Protein AF-A0A0G1TVY6-F1 (afdb_monomer_lite)

InterPro domains:
  IPR001901 Protein translocase complex, SecE/Sec61-gamma subunit [MF_00422] (23-78)
  IPR001901 Protein translocase complex, SecE/Sec61-gamma subunit [PF00584] (27-80)
  IPR001901 Protein translocase complex, SecE/Sec61-gamma subunit [PS01067] (28-56)
  IPR005807 SecE subunit of protein translocation complex, bacterial-like [PR01650] (22-42)
  IPR005807 SecE subunit of protein translocation complex, bacterial-like [PR01650] (46-66)
  IPR005807 SecE subunit of protein translocation complex, bacterial-like [PR01650] (66-82)
  IPR005807 SecE subunit of protein translocation complex, bacterial-like [PTHR33910] (16-81)
  IPR005807 SecE subunit of protein translocation complex, bacterial-like [TIGR00964] (26-80)
  IPR038379 SecE superfamily [G3DSA:1.20.5.1030] (25-79)

Secondary structure (DSSP, 8-state):
-----GGGG--------TT-----HHHHHHHHHHHHTTS-PPPHHHHHHHHHHHHHHHHHHHHHHHHHHHHHHHHHHHHH--

Foldseek 3Di:
DDDDDPPPPCPPPPPPVPVPDPCPVVNVVVVVVVVVVVPPDDDPVVVCVVVVVVVVVCVVVCCVVVVVVVVVVVVVCVVVVD

pLDDT: mean 82.55, std 13.98, range [46.31, 98.12]

Radius of gyration: 35.15 Å; chains: 1; bounding box: 37×24×118 Å

Sequence (82 aa):
MTTVNPREGAYSRTMNTSGIQNVAPAKFLKEVVAELKKVTWPTREETIKLTAVVIAISVIVGAFIGSLDAALVKLTSLVFNK

Structure (mmCIF, N/CA/C/O backbone):
data_AF-A0A0G1TVY6-F1
#
_entry.id   AF-A0A0G1TVY6-F1
#
loop_
_atom_site.group_PDB
_atom_site.id
_atom_site.type_symbol
_atom_site.label_atom_id
_atom_site.label_alt_id
_atom_site.label_comp_id
_atom_site.label_asym_id
_atom_site.label_entity_id
_atom_site.label_seq_id
_atom_site.pdbx_PDB_ins_code
_atom_site.Cartn_x
_atom_site.Cartn_y
_atom_site.Cartn_z
_atom_site.occupancy
_atom_site.B_iso_or_equiv
_atom_site.auth_seq_id
_atom_site.auth_comp_id
_atom_site.auth_asym_id
_atom_site.auth_atom_id
_atom_site.pdbx_PDB_model_num
ATOM 1 N N . MET A 1 1 ? 13.036 7.665 82.276 1.00 46.31 1 MET A N 1
ATOM 2 C CA . MET A 1 1 ? 12.822 6.235 81.971 1.00 46.31 1 MET A CA 1
ATOM 3 C C . MET A 1 1 ? 11.580 6.120 81.086 1.00 46.31 1 MET A C 1
ATOM 5 O O . MET A 1 1 ? 10.501 5.815 81.571 1.00 46.31 1 MET A O 1
ATOM 9 N N . THR A 1 2 ? 11.687 6.484 79.809 1.00 61.41 2 THR A N 1
ATOM 10 C CA . THR A 1 2 ? 10.613 6.288 78.823 1.00 61.41 2 THR A CA 1
ATOM 11 C C . THR A 1 2 ? 10.823 4.913 78.201 1.00 61.41 2 THR A C 1
ATOM 13 O O . THR A 1 2 ? 11.879 4.624 77.647 1.00 61.41 2 THR A O 1
ATOM 16 N N . THR A 1 3 ? 9.861 4.016 78.386 1.00 63.44 3 THR A N 1
ATOM 17 C CA . THR A 1 3 ? 9.947 2.635 77.908 1.00 63.44 3 THR A CA 1
ATOM 18 C C . THR A 1 3 ? 9.821 2.625 76.384 1.00 63.44 3 THR A C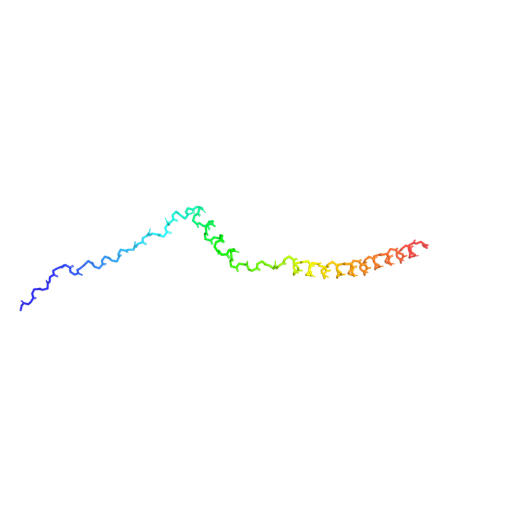 1
ATOM 20 O O . THR A 1 3 ? 8.724 2.811 75.858 1.00 63.44 3 THR A O 1
ATOM 23 N N . VAL A 1 4 ? 10.931 2.435 75.666 1.00 66.38 4 VAL A N 1
ATOM 24 C CA . VAL A 1 4 ? 10.890 2.137 74.228 1.00 66.38 4 VAL A CA 1
ATOM 25 C C . VAL A 1 4 ? 10.174 0.800 74.057 1.00 66.38 4 VAL A C 1
ATOM 27 O O . VAL A 1 4 ? 10.551 -0.212 74.648 1.00 66.38 4 VAL A O 1
ATOM 30 N N . ASN A 1 5 ? 9.081 0.830 73.303 1.00 69.19 5 ASN A N 1
ATOM 31 C CA . ASN A 1 5 ? 8.219 -0.315 73.060 1.00 69.19 5 ASN A CA 1
ATOM 32 C C . ASN A 1 5 ? 8.956 -1.309 72.129 1.00 69.19 5 ASN A C 1
ATOM 34 O O . ASN A 1 5 ? 9.411 -0.891 71.067 1.00 69.19 5 ASN A O 1
ATOM 38 N N . PRO A 1 6 ? 9.064 -2.615 72.443 1.00 66.62 6 PRO A N 1
ATOM 39 C CA . PRO A 1 6 ? 9.854 -3.582 71.657 1.00 66.62 6 PRO A CA 1
ATOM 40 C C . PRO A 1 6 ? 9.347 -3.883 70.232 1.00 66.62 6 PRO A C 1
ATOM 42 O O . PRO A 1 6 ? 9.867 -4.776 69.566 1.00 66.62 6 PRO A O 1
ATOM 45 N N . ARG A 1 7 ? 8.287 -3.213 69.768 1.00 66.38 7 ARG A N 1
ATOM 46 C CA . ARG A 1 7 ? 7.527 -3.596 68.567 1.00 66.38 7 ARG A CA 1
ATOM 47 C C . ARG A 1 7 ? 7.945 -2.885 67.281 1.00 66.38 7 ARG A C 1
ATOM 49 O O . ARG A 1 7 ? 7.389 -3.178 66.230 1.00 66.38 7 ARG A O 1
ATOM 56 N N . GLU A 1 8 ? 8.946 -2.015 67.332 1.00 65.75 8 GLU A N 1
ATOM 57 C CA . GLU A 1 8 ? 9.432 -1.295 66.144 1.00 65.75 8 GLU A CA 1
ATOM 58 C C . GLU A 1 8 ? 10.426 -2.112 65.291 1.00 65.75 8 GLU A C 1
ATOM 60 O O . GLU A 1 8 ? 10.841 -1.682 64.219 1.00 65.75 8 GLU A O 1
ATOM 65 N N . GLY A 1 9 ? 10.762 -3.338 65.717 1.00 62.91 9 GLY A N 1
ATOM 66 C CA . GLY A 1 9 ? 11.667 -4.256 65.010 1.00 62.91 9 GLY A CA 1
ATOM 67 C C . GLY A 1 9 ? 11.078 -4.974 63.788 1.00 62.91 9 GLY A C 1
ATOM 68 O O . GLY A 1 9 ? 11.739 -5.833 63.214 1.00 62.91 9 GLY A O 1
ATOM 69 N N . ALA A 1 10 ? 9.855 -4.654 63.369 1.00 63.19 10 ALA A N 1
ATOM 70 C CA . ALA A 1 10 ? 9.192 -5.325 62.255 1.00 63.19 10 ALA A CA 1
ATOM 71 C C . ALA A 1 10 ? 8.989 -4.374 61.069 1.00 63.19 10 ALA A C 1
ATOM 73 O O . ALA A 1 10 ? 7.869 -4.189 60.597 1.00 63.19 10 ALA A O 1
ATOM 74 N N . TYR A 1 11 ? 10.084 -3.823 60.537 1.00 60.78 11 TYR A N 1
ATOM 75 C CA . TYR A 1 11 ? 10.157 -3.316 59.158 1.00 60.78 11 TYR A CA 1
ATOM 76 C C . TYR A 1 11 ? 9.955 -4.480 58.167 1.00 60.78 11 TYR A C 1
ATOM 78 O O . TYR A 1 11 ? 10.831 -4.845 57.385 1.00 60.78 11 TYR A O 1
ATOM 86 N N . SER A 1 12 ? 8.783 -5.107 58.208 1.00 60.38 12 SER A N 1
ATOM 87 C CA . SER A 1 12 ? 8.356 -6.121 57.257 1.00 60.38 12 SER A CA 1
ATOM 88 C C . SER A 1 12 ? 7.904 -5.387 56.003 1.00 60.38 12 SER A C 1
ATOM 90 O O . SER A 1 12 ? 6.724 -5.153 55.757 1.00 60.38 12 SER A O 1
ATOM 92 N N . ARG A 1 13 ? 8.895 -4.981 55.204 1.00 66.88 13 ARG A N 1
ATOM 93 C CA . ARG A 1 13 ? 8.712 -4.625 53.800 1.00 66.88 13 ARG A CA 1
ATOM 94 C C . ARG A 1 13 ? 8.205 -5.882 53.099 1.00 66.88 13 ARG A C 1
ATOM 96 O O . ARG A 1 13 ? 8.987 -6.702 52.624 1.00 66.88 13 ARG A O 1
ATOM 103 N N . THR A 1 14 ? 6.891 -6.065 53.105 1.00 63.50 14 THR A N 1
ATOM 104 C CA . THR A 1 14 ? 6.216 -7.121 52.366 1.00 63.50 14 THR A CA 1
ATOM 105 C C . THR A 1 14 ? 6.460 -6.853 50.886 1.00 63.50 14 THR A C 1
ATOM 107 O O . THR A 1 14 ? 5.867 -5.967 50.273 1.00 63.50 14 THR A O 1
ATOM 110 N N . MET A 1 15 ? 7.416 -7.579 50.305 1.00 61.62 15 MET A N 1
ATOM 111 C CA . MET A 1 15 ? 7.597 -7.603 48.861 1.00 61.62 15 MET A CA 1
ATOM 112 C C . MET A 1 15 ? 6.365 -8.272 48.266 1.00 61.62 15 MET A C 1
ATOM 114 O O . MET A 1 15 ? 6.217 -9.494 48.266 1.00 61.62 15 MET A O 1
ATOM 118 N N . ASN A 1 16 ? 5.443 -7.433 47.813 1.00 62.38 16 ASN A N 1
ATOM 119 C CA . ASN A 1 16 ? 4.257 -7.834 47.093 1.00 62.38 16 ASN A CA 1
ATOM 120 C C . ASN A 1 16 ? 4.682 -8.502 45.772 1.00 62.38 16 ASN A C 1
ATOM 122 O O . ASN A 1 16 ? 4.894 -7.835 44.763 1.00 62.38 16 ASN A O 1
ATOM 126 N N . THR A 1 17 ? 4.802 -9.831 45.781 1.00 65.19 17 THR A N 1
ATOM 127 C CA . THR A 1 17 ? 5.015 -10.665 44.585 1.00 65.19 17 THR A CA 1
ATOM 128 C C . THR A 1 17 ? 3.686 -10.858 43.838 1.00 65.19 17 THR A C 1
ATOM 130 O O . THR A 1 17 ? 3.296 -11.959 43.474 1.00 65.19 17 THR A O 1
ATOM 133 N N . SER A 1 18 ? 2.973 -9.764 43.562 1.00 62.25 18 SER A N 1
ATOM 134 C CA . SER A 1 18 ? 1.860 -9.723 42.593 1.00 62.25 18 SER A CA 1
ATOM 135 C C . SER A 1 18 ? 2.364 -9.639 41.143 1.00 62.25 18 SER A C 1
ATOM 137 O O . SER A 1 18 ? 1.610 -9.333 40.221 1.00 62.25 18 SER A O 1
ATOM 139 N N . GLY A 1 19 ? 3.656 -9.916 40.933 1.00 61.97 19 GLY A N 1
ATOM 140 C CA . GLY A 1 19 ? 4.346 -9.865 39.645 1.00 61.97 19 GLY A CA 1
ATOM 141 C C . GLY A 1 19 ? 4.085 -11.049 38.713 1.00 61.97 19 GLY A C 1
ATOM 142 O O . GLY A 1 19 ? 4.430 -10.958 37.544 1.00 61.97 19 GLY A O 1
ATOM 143 N N . ILE A 1 20 ? 3.430 -12.121 39.169 1.00 59.81 20 ILE A N 1
ATOM 144 C CA . ILE A 1 20 ? 2.860 -13.136 38.270 1.00 59.81 20 ILE A CA 1
ATOM 145 C C . ILE A 1 20 ? 1.339 -12.965 38.286 1.00 59.81 20 ILE A C 1
ATOM 147 O O . ILE A 1 20 ? 0.583 -13.809 38.763 1.00 59.81 20 ILE A O 1
ATOM 151 N N . GLN A 1 21 ? 0.870 -11.811 37.804 1.00 63.09 21 GLN A N 1
ATOM 152 C CA . GLN A 1 21 ? -0.516 -11.710 37.366 1.00 63.09 21 GLN A CA 1
ATOM 153 C C . GLN A 1 21 ? -0.665 -12.691 36.203 1.00 63.09 21 GLN A C 1
ATOM 155 O O . GLN A 1 21 ? -0.041 -12.504 35.161 1.00 63.09 21 GLN A O 1
ATOM 160 N N . ASN A 1 22 ? -1.487 -13.730 36.378 1.00 62.38 22 ASN A N 1
ATOM 161 C CA . ASN A 1 22 ? -2.100 -14.431 35.255 1.00 62.38 22 ASN A CA 1
ATOM 162 C C . ASN A 1 22 ? -2.887 -13.378 34.479 1.00 62.38 22 ASN A C 1
ATOM 164 O O . ASN A 1 22 ? -4.035 -13.053 34.783 1.00 62.38 22 ASN A O 1
ATOM 168 N N . VAL A 1 23 ? -2.201 -12.759 33.536 1.00 66.56 23 VAL A N 1
ATOM 169 C CA . VAL A 1 23 ? -2.723 -11.795 32.595 1.00 66.56 23 VAL A CA 1
ATOM 170 C C . VAL A 1 23 ? -3.651 -12.574 31.683 1.00 66.56 23 VAL A C 1
ATOM 172 O O . VAL A 1 23 ? -3.256 -13.127 30.660 1.00 66.56 23 VAL A O 1
ATOM 175 N N . ALA A 1 24 ? -4.891 -12.719 32.151 1.00 79.50 24 ALA A N 1
ATOM 176 C CA . ALA A 1 24 ? -5.929 -13.426 31.432 1.00 79.50 24 ALA A CA 1
ATOM 177 C C . ALA A 1 24 ? -5.916 -12.908 29.984 1.00 79.50 24 ALA A C 1
ATOM 179 O O . ALA A 1 24 ? -5.988 -11.689 29.799 1.00 79.50 24 ALA A O 1
ATOM 180 N N . PRO A 1 25 ? -5.829 -13.777 28.962 1.00 80.38 25 PRO A N 1
ATOM 181 C CA . PRO A 1 25 ? -5.787 -13.351 27.562 1.00 80.38 25 PRO A CA 1
ATOM 182 C C . PRO A 1 25 ? -6.920 -12.375 27.211 1.00 80.38 25 PRO A C 1
ATOM 184 O O . PRO A 1 25 ? -6.735 -11.441 26.440 1.00 80.38 25 PRO A O 1
ATOM 187 N N . ALA A 1 26 ? -8.071 -12.514 27.875 1.00 83.25 26 ALA A N 1
ATOM 188 C CA . ALA A 1 26 ? -9.197 -11.589 27.784 1.00 83.25 26 ALA A CA 1
ATOM 189 C C . ALA A 1 26 ? -8.873 -10.142 28.226 1.00 83.25 26 ALA A C 1
ATOM 191 O O . ALA A 1 26 ? -9.359 -9.194 27.610 1.00 83.25 26 ALA A O 1
ATOM 192 N N . LYS A 1 27 ? -8.053 -9.950 29.270 1.00 83.56 27 LYS A N 1
ATOM 193 C CA . LYS A 1 27 ? -7.613 -8.628 29.749 1.00 83.56 27 LYS A CA 1
ATOM 194 C C . LYS A 1 27 ? -6.659 -7.977 28.744 1.00 83.56 27 LYS A C 1
ATOM 196 O O . LYS A 1 27 ? -6.878 -6.828 28.377 1.00 83.56 27 LYS A O 1
ATOM 201 N N . PHE A 1 28 ? -5.691 -8.732 28.223 1.00 86.12 28 PHE A N 1
ATOM 202 C CA . PHE A 1 28 ? -4.786 -8.244 27.179 1.00 86.12 28 PHE A CA 1
ATOM 203 C C . PHE A 1 28 ? -5.509 -7.863 25.887 1.00 86.12 28 PHE A C 1
ATOM 205 O O . PHE A 1 28 ? -5.250 -6.799 25.337 1.00 86.12 28 PHE A O 1
ATOM 212 N N . LEU A 1 29 ? -6.449 -8.684 25.408 1.00 89.06 29 LEU A N 1
ATOM 213 C CA . LEU A 1 29 ? -7.227 -8.357 24.209 1.00 89.06 29 LEU A CA 1
ATOM 214 C C . LEU A 1 29 ? -8.057 -7.082 24.404 1.00 89.06 29 LEU A C 1
ATOM 216 O O . LEU A 1 29 ? -8.164 -6.268 23.489 1.00 89.06 29 LEU A O 1
ATOM 220 N N . LYS A 1 30 ? -8.604 -6.870 25.606 1.00 88.81 30 LYS A N 1
ATOM 221 C CA . LYS A 1 30 ? -9.330 -5.641 25.946 1.00 88.81 30 LYS A CA 1
ATOM 222 C C . LYS A 1 30 ? -8.418 -4.410 25.919 1.00 88.81 30 LYS A C 1
ATOM 224 O O . LYS A 1 30 ? -8.833 -3.369 25.414 1.00 88.81 30 LYS A O 1
ATOM 229 N N . GLU A 1 31 ? -7.197 -4.531 26.434 1.00 88.56 31 GLU A N 1
ATOM 230 C CA . GLU A 1 31 ? -6.177 -3.474 26.393 1.00 88.56 31 GLU A CA 1
ATOM 231 C C . GLU A 1 31 ? -5.732 -3.175 24.948 1.00 88.56 31 GLU A C 1
ATOM 233 O O . GLU A 1 31 ? -5.719 -2.015 24.541 1.00 88.56 31 GLU A O 1
ATOM 238 N N . VAL A 1 32 ? -5.488 -4.203 24.126 1.00 90.81 32 VAL A N 1
ATOM 239 C CA . VAL A 1 32 ? -5.136 -4.055 22.699 1.00 90.81 32 VAL A CA 1
ATOM 240 C C . VAL A 1 32 ? -6.252 -3.369 21.910 1.00 90.81 32 VAL A C 1
ATOM 242 O O . VAL A 1 32 ? -5.982 -2.453 21.142 1.00 90.81 32 VAL A O 1
ATOM 245 N N . VAL A 1 33 ? -7.517 -3.751 22.111 1.00 89.38 33 VAL A N 1
ATOM 246 C CA . VAL A 1 33 ? -8.659 -3.105 21.437 1.00 89.38 33 VAL A CA 1
ATOM 247 C C . VAL A 1 33 ? -8.806 -1.637 21.852 1.00 89.38 33 VAL A C 1
ATOM 249 O O . VAL A 1 33 ? -9.154 -0.797 21.019 1.00 89.38 3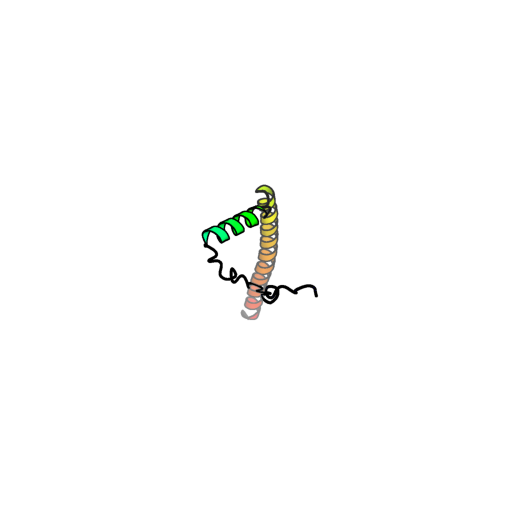3 VAL A O 1
ATOM 252 N N . ALA A 1 34 ? -8.535 -1.307 23.118 1.00 89.00 34 ALA A N 1
ATOM 253 C CA . ALA A 1 34 ? -8.548 0.076 23.589 1.00 89.00 34 ALA A CA 1
ATOM 254 C C . ALA A 1 34 ? -7.452 0.923 22.917 1.00 89.00 34 ALA A C 1
ATOM 256 O O . ALA A 1 34 ? -7.711 2.073 22.562 1.00 89.00 34 ALA A O 1
ATOM 257 N N . GLU A 1 35 ? -6.272 0.348 22.677 1.00 89.06 35 GLU A N 1
ATOM 258 C CA . GLU A 1 35 ? -5.168 1.029 21.993 1.00 89.06 35 GLU A CA 1
ATOM 259 C C . GLU A 1 35 ? -5.391 1.120 20.476 1.00 89.06 35 GLU A C 1
ATOM 261 O O . GLU A 1 35 ? -5.176 2.171 19.877 1.00 89.06 35 GLU A O 1
ATOM 266 N N . LEU A 1 36 ? -5.931 0.068 19.852 1.00 87.81 36 LEU A N 1
ATOM 267 C CA . LEU A 1 36 ? -6.312 0.073 18.435 1.00 87.81 36 LEU A CA 1
ATOM 268 C C . LEU A 1 36 ? -7.415 1.090 18.125 1.00 87.81 36 LEU A C 1
ATOM 270 O O . LEU A 1 36 ? -7.476 1.598 17.010 1.00 87.81 36 LEU A O 1
ATOM 274 N N . LYS A 1 37 ? -8.262 1.440 19.100 1.00 85.31 37 LYS A N 1
ATOM 275 C CA . LYS A 1 37 ? -9.226 2.544 18.957 1.00 85.31 37 LYS A CA 1
ATOM 276 C C . LYS A 1 37 ? -8.571 3.924 18.870 1.00 85.31 37 LYS A C 1
ATOM 278 O O . LYS A 1 37 ? -9.214 4.842 18.370 1.00 85.31 37 LYS A O 1
ATOM 283 N N . LYS A 1 38 ? -7.333 4.085 19.351 1.00 86.38 38 LYS A N 1
ATOM 284 C CA . LYS A 1 38 ? -6.555 5.325 19.189 1.00 86.38 38 LYS A CA 1
ATOM 285 C C . LYS A 1 38 ? -5.910 5.424 17.808 1.00 86.38 38 LYS A C 1
ATOM 287 O O . LYS A 1 38 ? -5.447 6.498 17.439 1.00 86.38 38 LYS A O 1
ATOM 292 N N . VAL A 1 39 ? -5.865 4.325 17.050 1.00 87.38 39 VAL A N 1
ATOM 293 C CA . VAL A 1 39 ? -5.395 4.348 15.666 1.00 87.38 39 VAL A CA 1
ATOM 294 C C . VAL A 1 39 ? -6.437 5.078 14.832 1.00 87.38 39 VAL A C 1
ATOM 296 O O . VAL A 1 39 ? -7.551 4.598 14.624 1.00 87.38 39 VAL A O 1
ATOM 299 N N . THR A 1 40 ? -6.065 6.261 14.361 1.00 81.38 40 THR A N 1
ATOM 300 C CA . THR A 1 40 ? -6.872 7.050 13.438 1.00 81.38 40 THR A CA 1
ATOM 301 C C . THR A 1 40 ? -6.854 6.359 12.082 1.00 81.38 40 THR A C 1
ATOM 303 O O . THR A 1 40 ? -5.945 6.556 11.278 1.00 81.38 40 THR A O 1
ATOM 306 N N . TRP A 1 41 ? -7.834 5.491 11.843 1.00 85.38 41 TRP A N 1
ATOM 307 C CA . TRP A 1 41 ? -7.994 4.881 10.533 1.00 85.38 41 TRP A CA 1
ATOM 308 C C . TRP A 1 41 ? -8.386 5.967 9.533 1.00 85.38 41 TRP A C 1
ATOM 310 O O . TRP A 1 41 ? -9.363 6.684 9.780 1.00 85.38 41 TRP A O 1
ATOM 320 N N . PRO A 1 42 ? -7.618 6.116 8.440 1.00 80.75 42 PRO A N 1
ATOM 321 C CA . PRO A 1 42 ? -7.902 7.119 7.431 1.00 80.75 42 PRO A CA 1
ATOM 322 C C . PRO A 1 42 ? -9.309 6.907 6.882 1.00 80.75 42 PRO A C 1
ATOM 324 O O . PRO A 1 42 ? -9.824 5.783 6.814 1.00 80.75 42 PRO A O 1
ATOM 327 N N . THR A 1 43 ? -9.947 7.997 6.479 1.00 89.44 43 THR A N 1
ATOM 328 C CA . THR A 1 43 ? -11.261 7.916 5.844 1.00 89.44 43 THR A CA 1
ATOM 329 C C . THR A 1 43 ? -11.176 7.082 4.560 1.00 89.44 43 THR A C 1
ATOM 331 O O . THR A 1 43 ? -10.113 6.925 3.946 1.00 89.44 43 THR A O 1
ATOM 334 N N . ARG A 1 44 ? -12.311 6.521 4.122 1.00 87.38 44 ARG A N 1
ATOM 335 C CA . ARG A 1 44 ? -12.359 5.725 2.880 1.00 87.38 44 ARG A CA 1
ATOM 336 C C . ARG A 1 44 ? -11.835 6.521 1.684 1.00 87.38 44 ARG A C 1
ATOM 338 O O . ARG A 1 44 ? -11.135 5.967 0.846 1.00 87.38 44 ARG A O 1
ATOM 345 N N . GLU A 1 45 ? -12.124 7.818 1.641 1.00 90.50 45 GLU A N 1
ATOM 346 C CA . GLU A 1 45 ? -11.651 8.710 0.585 1.00 90.50 45 GLU A CA 1
ATOM 347 C C . GLU A 1 45 ? -10.137 8.917 0.610 1.00 90.50 45 GLU A C 1
ATOM 349 O O . GLU A 1 45 ? -9.496 8.827 -0.434 1.00 90.50 45 GLU A O 1
ATOM 354 N N . GLU A 1 46 ? -9.549 9.176 1.779 1.00 90.44 46 GLU A N 1
ATOM 355 C CA . GLU A 1 46 ? -8.094 9.316 1.919 1.00 90.44 46 GLU A CA 1
ATOM 356 C C . GLU A 1 46 ? -7.383 8.026 1.524 1.00 90.44 46 GLU A C 1
ATOM 358 O O . GLU A 1 46 ? -6.422 8.061 0.759 1.00 90.44 46 GLU A O 1
ATOM 363 N N . THR A 1 47 ? -7.904 6.880 1.961 1.00 92.06 47 THR A N 1
ATOM 364 C CA . THR A 1 47 ? -7.369 5.565 1.587 1.00 92.06 47 THR A CA 1
ATOM 365 C C . THR A 1 47 ? -7.356 5.375 0.067 1.00 92.06 47 THR A C 1
ATOM 367 O O . THR A 1 47 ? -6.349 4.948 -0.502 1.00 92.06 47 THR A O 1
ATOM 370 N N . ILE A 1 48 ? -8.446 5.734 -0.618 1.00 95.50 48 ILE A N 1
ATOM 371 C CA . ILE A 1 48 ? -8.542 5.638 -2.082 1.00 95.50 48 ILE A CA 1
ATOM 372 C C . ILE A 1 48 ? -7.571 6.612 -2.758 1.00 95.50 48 ILE A C 1
ATOM 374 O O . ILE A 1 48 ? -6.878 6.228 -3.695 1.00 95.50 48 ILE A O 1
ATOM 378 N N . LYS A 1 49 ? -7.463 7.853 -2.271 1.00 93.75 49 LYS A N 1
ATOM 379 C CA . LYS A 1 49 ? -6.526 8.848 -2.819 1.00 93.75 49 LYS A CA 1
ATOM 380 C C . LYS A 1 49 ? -5.077 8.373 -2.697 1.00 93.75 49 LYS A C 1
ATOM 382 O O . LYS A 1 49 ? -4.337 8.413 -3.677 1.00 93.75 49 LYS A O 1
ATOM 387 N N . LEU A 1 50 ? -4.685 7.878 -1.523 1.00 93.81 50 LEU A N 1
ATOM 388 C CA . LEU A 1 50 ? -3.326 7.395 -1.272 1.00 93.81 50 LEU A CA 1
ATOM 389 C C . LEU A 1 50 ? -2.999 6.163 -2.126 1.00 93.81 50 LEU A C 1
ATOM 391 O O . LEU A 1 50 ? -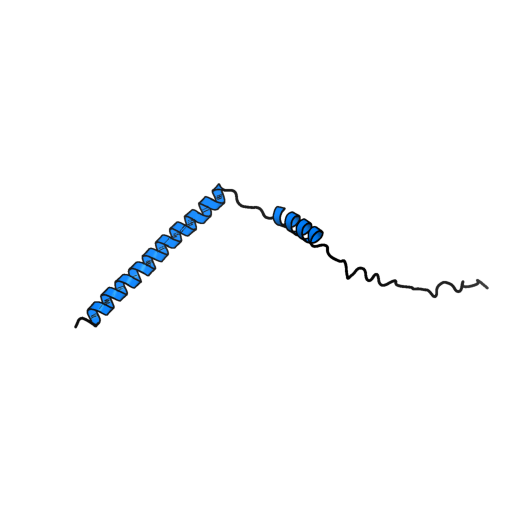1.935 6.102 -2.737 1.00 93.81 50 LEU A O 1
ATOM 395 N N . THR A 1 51 ? -3.924 5.208 -2.236 1.00 95.19 51 THR A N 1
ATOM 396 C CA . THR A 1 51 ? -3.724 4.015 -3.079 1.00 95.19 51 THR A CA 1
ATOM 397 C C . THR A 1 51 ? -3.716 4.343 -4.574 1.00 95.19 51 THR A C 1
ATOM 399 O O . THR A 1 51 ? -2.915 3.768 -5.309 1.00 95.19 51 THR A O 1
ATOM 402 N N . ALA A 1 52 ? -4.515 5.311 -5.034 1.00 96.81 52 ALA A N 1
ATOM 403 C CA . ALA A 1 52 ? -4.499 5.773 -6.422 1.00 96.81 52 ALA A CA 1
ATOM 404 C C . ALA A 1 52 ? -3.132 6.349 -6.827 1.00 96.81 52 ALA A C 1
ATOM 406 O O . ALA A 1 52 ? -2.632 6.045 -7.912 1.00 96.81 52 ALA A O 1
ATOM 407 N N . VAL A 1 53 ? -2.492 7.121 -5.942 1.00 97.00 53 VAL A N 1
ATOM 408 C CA . VAL A 1 53 ? -1.129 7.633 -6.169 1.00 97.00 53 VAL A CA 1
ATOM 409 C C . VAL A 1 53 ? -0.124 6.485 -6.294 1.00 97.00 53 VAL A C 1
ATOM 411 O O . VAL A 1 53 ? 0.689 6.479 -7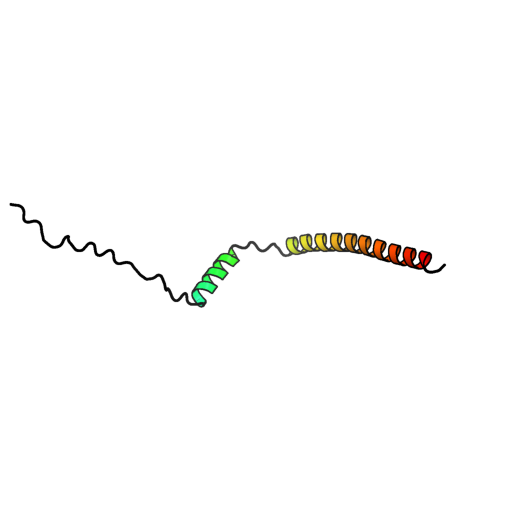.218 1.00 97.00 53 VAL A O 1
ATOM 414 N N . VAL A 1 54 ? -0.204 5.479 -5.417 1.00 97.12 54 VAL A N 1
ATOM 415 C CA . VAL A 1 54 ? 0.671 4.294 -5.471 1.00 97.12 54 VAL A CA 1
ATOM 416 C C . VAL A 1 54 ? 0.499 3.537 -6.790 1.00 97.12 54 VAL A C 1
ATOM 418 O O . VAL A 1 54 ? 1.496 3.150 -7.402 1.00 97.12 54 VAL A O 1
ATOM 421 N N . ILE A 1 55 ? -0.738 3.360 -7.261 1.00 98.12 55 ILE A N 1
ATOM 422 C CA . ILE A 1 55 ? -1.028 2.719 -8.553 1.00 98.12 55 ILE A CA 1
ATOM 423 C C . ILE A 1 55 ? -0.399 3.518 -9.697 1.00 98.12 55 ILE A C 1
ATOM 425 O O . ILE A 1 55 ? 0.286 2.935 -10.535 1.00 98.12 55 ILE A O 1
ATOM 429 N N . ALA A 1 56 ? -0.569 4.842 -9.711 1.00 97.88 56 ALA A N 1
ATOM 430 C CA . ALA A 1 56 ? 0.001 5.697 -10.749 1.00 97.88 56 ALA A CA 1
ATOM 431 C C . ALA A 1 56 ? 1.533 5.566 -10.818 1.00 97.88 56 ALA A C 1
ATOM 433 O O . ALA A 1 56 ? 2.089 5.337 -11.892 1.00 97.88 56 ALA A O 1
ATOM 434 N N . ILE A 1 57 ? 2.212 5.634 -9.670 1.00 98.06 57 ILE A N 1
ATOM 435 C CA . ILE A 1 57 ? 3.671 5.474 -9.595 1.00 98.06 57 ILE A CA 1
ATOM 436 C C . ILE A 1 57 ? 4.087 4.066 -10.035 1.00 98.06 57 ILE A C 1
ATOM 438 O O . ILE A 1 57 ? 5.029 3.920 -10.810 1.00 98.06 57 ILE A O 1
ATOM 442 N N . SER A 1 58 ? 3.368 3.031 -9.596 1.00 98.06 58 SER A N 1
ATOM 443 C CA . SER A 1 58 ? 3.665 1.638 -9.954 1.00 98.06 58 SER A CA 1
ATOM 444 C C . SER A 1 58 ? 3.552 1.395 -11.459 1.00 98.06 58 SER A C 1
ATOM 446 O O . SER A 1 58 ? 4.391 0.699 -12.025 1.00 98.06 58 SER A O 1
ATOM 448 N N . VAL A 1 59 ? 2.566 2.005 -12.127 1.00 98.00 59 VAL A N 1
ATOM 449 C CA . VAL A 1 59 ? 2.424 1.937 -13.590 1.00 98.00 59 VAL A CA 1
ATOM 450 C C . VAL A 1 59 ? 3.598 2.624 -14.286 1.00 98.00 59 VAL A C 1
ATOM 452 O O . VAL A 1 59 ? 4.151 2.061 -15.227 1.00 98.00 59 VAL A O 1
ATOM 455 N N . ILE A 1 60 ? 4.016 3.802 -13.816 1.00 98.12 60 ILE A N 1
ATOM 456 C CA . ILE A 1 60 ? 5.154 4.535 -14.395 1.00 98.12 60 ILE A CA 1
ATOM 457 C C . ILE A 1 60 ? 6.446 3.726 -14.252 1.00 98.12 60 ILE A C 1
ATOM 459 O O . ILE A 1 60 ? 7.167 3.530 -15.230 1.00 98.12 60 ILE A O 1
ATOM 463 N N . VAL A 1 61 ? 6.728 3.227 -13.047 1.00 97.94 61 VAL A N 1
ATOM 464 C CA . VAL A 1 61 ? 7.928 2.427 -12.768 1.00 97.94 61 VAL A CA 1
ATOM 465 C C . VAL A 1 61 ? 7.895 1.113 -13.546 1.00 97.94 61 VAL A C 1
ATOM 467 O O . VAL A 1 61 ? 8.892 0.746 -14.162 1.00 97.94 61 VAL A O 1
ATOM 470 N N . GLY A 1 62 ? 6.748 0.432 -13.576 1.00 97.62 62 GLY A N 1
ATOM 471 C CA . GLY A 1 62 ? 6.568 -0.803 -14.336 1.00 97.62 62 GLY A CA 1
ATOM 472 C C . GLY A 1 62 ? 6.753 -0.598 -15.839 1.00 97.62 62 GLY A C 1
ATOM 473 O O . GLY A 1 62 ? 7.421 -1.400 -16.482 1.00 97.62 62 GLY A O 1
ATOM 474 N N . ALA A 1 63 ? 6.237 0.499 -16.398 1.00 97.38 63 ALA A N 1
ATOM 475 C CA . ALA A 1 63 ? 6.453 0.850 -17.798 1.00 97.38 63 ALA A CA 1
ATOM 476 C C . ALA A 1 63 ? 7.926 1.170 -18.085 1.00 97.38 63 ALA A C 1
ATOM 478 O O . ALA A 1 63 ? 8.460 0.722 -19.097 1.00 97.38 63 ALA A O 1
ATOM 479 N N . PHE A 1 64 ? 8.597 1.898 -17.189 1.00 97.12 64 PHE A N 1
ATOM 480 C CA . PHE A 1 64 ? 10.018 2.205 -17.321 1.00 97.12 64 PHE A CA 1
ATOM 481 C C . PHE A 1 64 ? 10.871 0.932 -17.311 1.00 97.12 64 PHE A C 1
ATOM 483 O O . PHE A 1 64 ? 11.594 0.679 -18.274 1.00 97.12 64 PHE A O 1
ATOM 490 N N . ILE A 1 65 ? 10.731 0.096 -16.280 1.00 97.19 65 ILE A N 1
ATOM 491 C CA . ILE A 1 65 ? 11.470 -1.167 -16.159 1.00 97.19 65 ILE A CA 1
ATOM 492 C C . ILE A 1 65 ? 11.132 -2.090 -17.336 1.00 97.19 65 ILE A C 1
ATOM 494 O O . ILE A 1 65 ? 12.033 -2.506 -18.053 1.00 97.19 65 ILE A O 1
ATOM 498 N N . GLY A 1 66 ? 9.846 -2.292 -17.635 1.00 95.75 66 GLY A N 1
ATOM 499 C CA . GLY A 1 66 ? 9.419 -3.143 -18.746 1.00 95.75 66 GLY A CA 1
ATOM 500 C C . GLY A 1 66 ? 9.915 -2.660 -20.113 1.00 95.75 66 GLY A C 1
ATOM 501 O O . GLY A 1 66 ? 10.251 -3.474 -20.974 1.00 95.75 66 GLY A O 1
ATOM 502 N N . SER A 1 67 ? 10.017 -1.343 -20.325 1.00 95.88 67 SER A N 1
ATOM 503 C CA . SER A 1 67 ? 10.617 -0.793 -21.546 1.00 95.88 67 SER A CA 1
ATOM 504 C C . SER A 1 67 ? 12.114 -1.086 -21.638 1.00 95.88 67 SER A C 1
ATOM 506 O O . SER A 1 67 ? 12.598 -1.432 -22.717 1.00 95.88 67 SER A O 1
ATOM 508 N N . LEU A 1 68 ? 12.836 -1.005 -20.516 1.00 96.06 68 LEU A N 1
ATOM 509 C CA . LEU A 1 68 ? 14.251 -1.351 -20.446 1.00 96.06 68 LEU A CA 1
ATOM 510 C C . LEU A 1 68 ? 14.462 -2.848 -20.679 1.00 96.06 68 LEU A C 1
ATOM 512 O O . LEU A 1 68 ? 15.306 -3.203 -21.497 1.00 96.06 68 LEU A O 1
ATOM 516 N N . ASP A 1 69 ? 13.665 -3.716 -20.054 1.00 93.75 69 ASP A N 1
ATOM 517 C CA . ASP A 1 69 ? 13.721 -5.165 -20.275 1.00 93.75 69 ASP A CA 1
ATOM 518 C C . ASP A 1 69 ? 13.497 -5.507 -21.755 1.00 93.75 69 ASP A C 1
ATOM 520 O O . ASP A 1 69 ? 14.277 -6.245 -22.363 1.00 93.75 69 ASP A O 1
ATOM 524 N N . ALA A 1 70 ? 12.483 -4.903 -22.384 1.00 92.62 70 ALA A N 1
ATOM 525 C CA . ALA A 1 70 ? 12.210 -5.098 -23.805 1.00 92.62 70 ALA A CA 1
ATOM 526 C C . ALA A 1 70 ? 13.345 -4.571 -24.702 1.00 92.62 70 ALA A C 1
ATOM 528 O O . ALA A 1 70 ? 13.674 -5.190 -25.719 1.00 92.62 70 ALA A O 1
ATOM 529 N N . ALA A 1 71 ? 13.952 -3.437 -24.343 1.00 93.00 71 ALA A N 1
ATOM 530 C CA . ALA A 1 7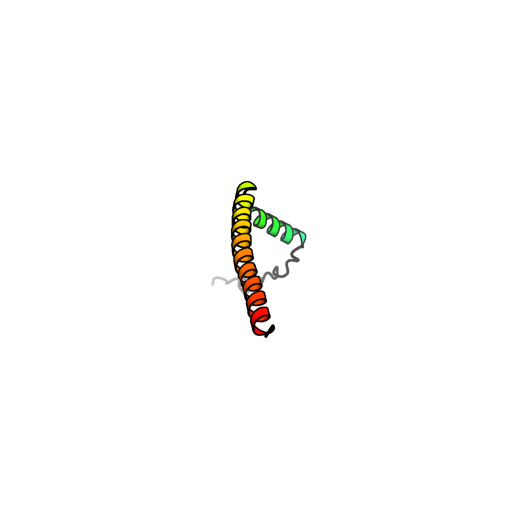1 ? 15.087 -2.877 -25.067 1.00 93.00 71 ALA A CA 1
ATOM 531 C C . ALA A 1 71 ? 16.322 -3.782 -24.965 1.00 93.00 71 ALA A C 1
ATOM 533 O O . ALA A 1 71 ? 16.979 -4.033 -25.977 1.00 93.00 71 ALA A O 1
ATOM 534 N N . LEU A 1 72 ? 16.600 -4.323 -23.777 1.00 93.38 72 LEU A N 1
ATOM 535 C CA . LEU A 1 72 ? 17.707 -5.248 -23.553 1.00 93.38 72 LEU A CA 1
ATOM 536 C C . LEU A 1 72 ? 17.518 -6.551 -24.329 1.00 93.38 72 LEU A C 1
ATOM 538 O O . LEU A 1 72 ? 18.461 -6.988 -24.981 1.00 93.38 72 LEU A O 1
ATOM 542 N N . VAL A 1 73 ? 16.313 -7.134 -24.343 1.00 92.75 73 VAL A N 1
ATOM 543 C CA . VAL A 1 73 ? 16.014 -8.338 -25.144 1.00 92.75 73 VAL A CA 1
ATOM 544 C C . VAL A 1 73 ? 16.274 -8.093 -26.630 1.00 92.75 73 VAL A C 1
ATOM 546 O O . VAL A 1 73 ? 16.901 -8.913 -27.301 1.00 92.75 73 VAL A O 1
ATOM 549 N N . LYS A 1 74 ? 15.836 -6.946 -27.160 1.00 89.44 74 LYS A N 1
ATOM 550 C CA . LYS A 1 74 ? 16.095 -6.596 -28.563 1.00 89.44 74 LYS A CA 1
ATOM 551 C C . LYS A 1 74 ? 17.589 -6.415 -28.830 1.00 89.44 74 LYS A C 1
ATOM 553 O O . LYS A 1 74 ? 18.087 -6.939 -29.825 1.00 89.44 74 LYS A O 1
ATOM 558 N N . LEU A 1 75 ? 18.306 -5.730 -27.942 1.00 90.06 75 LEU A N 1
ATOM 559 C CA . LEU A 1 75 ? 19.742 -5.487 -28.078 1.00 90.06 75 LEU A CA 1
ATOM 560 C C . LEU A 1 75 ? 20.549 -6.791 -28.049 1.00 90.06 75 LEU A C 1
ATOM 562 O O . LEU A 1 75 ? 21.396 -7.006 -28.914 1.00 90.06 75 LEU A O 1
ATOM 566 N N . THR A 1 76 ? 20.269 -7.677 -27.092 1.00 91.25 76 THR A N 1
ATOM 567 C CA . THR A 1 76 ? 20.961 -8.966 -26.988 1.00 91.25 76 THR A CA 1
ATOM 568 C C . THR A 1 76 ? 20.618 -9.871 -28.161 1.00 91.25 76 THR A C 1
ATOM 570 O O . THR A 1 76 ? 21.522 -10.491 -28.714 1.00 91.25 76 THR A O 1
ATOM 573 N N . SER A 1 77 ? 19.361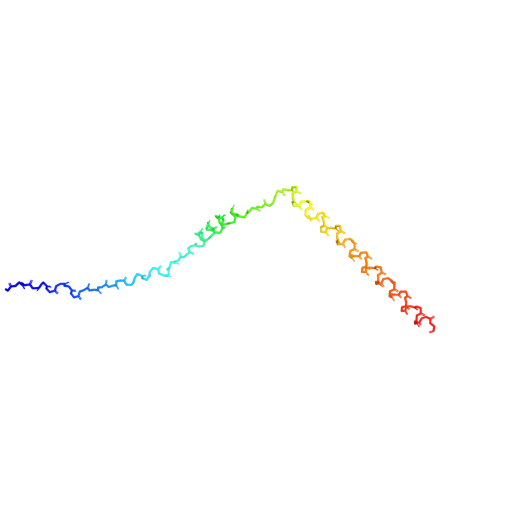 -9.885 -28.619 1.00 85.69 77 SER A N 1
ATOM 574 C CA . SER A 1 77 ? 18.980 -10.643 -29.815 1.00 85.69 77 SER A CA 1
ATOM 575 C C . SER A 1 77 ? 19.720 -10.166 -31.066 1.00 85.69 77 SER A C 1
ATOM 577 O O . SER A 1 77 ? 20.155 -10.994 -31.849 1.00 85.69 77 SER A O 1
ATOM 579 N N . LEU A 1 78 ? 19.945 -8.858 -31.232 1.00 86.00 78 LEU A N 1
ATOM 580 C CA . LEU A 1 78 ? 20.716 -8.309 -32.353 1.00 86.00 78 LEU A CA 1
ATOM 581 C C . LEU A 1 78 ? 22.206 -8.651 -32.267 1.00 86.00 78 LEU A C 1
ATOM 583 O O . LEU A 1 78 ? 22.824 -8.921 -33.292 1.00 86.00 78 LEU A O 1
ATOM 587 N N . VAL A 1 79 ? 22.774 -8.641 -31.058 1.00 90.88 79 VAL A N 1
ATOM 588 C CA . VAL A 1 79 ? 24.175 -9.018 -30.817 1.00 90.88 79 VAL A CA 1
ATOM 589 C C . VAL A 1 79 ? 24.413 -10.504 -31.095 1.00 90.88 79 VAL A C 1
ATOM 591 O O . VAL A 1 79 ? 25.458 -10.848 -31.635 1.00 90.88 79 VAL A O 1
ATOM 594 N N . PHE A 1 80 ? 23.463 -11.370 -30.734 1.00 83.12 80 PHE A N 1
ATOM 595 C CA . PHE A 1 80 ? 23.582 -12.823 -30.905 1.00 83.12 80 PHE A CA 1
ATOM 596 C C . PHE A 1 80 ? 23.093 -13.330 -32.271 1.00 83.12 80 PHE A C 1
ATOM 598 O O . PHE A 1 80 ? 23.495 -14.406 -32.695 1.00 83.12 80 PHE A O 1
ATOM 605 N N . ASN A 1 81 ? 22.221 -12.587 -32.961 1.00 70.56 81 ASN A N 1
ATOM 606 C CA . ASN A 1 81 ? 21.709 -12.915 -34.300 1.00 70.56 81 ASN A CA 1
ATOM 607 C C . ASN A 1 81 ? 22.632 -12.388 -35.418 1.00 70.56 81 ASN A C 1
ATOM 609 O O . ASN A 1 81 ? 22.174 -11.939 -36.473 1.00 70.56 81 ASN A O 1
ATOM 613 N N . LYS A 1 82 ? 23.939 -12.439 -35.171 1.00 54.06 82 LYS A N 1
ATOM 614 C CA . LYS A 1 82 ? 24.991 -12.335 -36.175 1.00 54.06 82 LYS A CA 1
ATOM 615 C C . LYS A 1 82 ? 25.967 -13.490 -35.994 1.00 54.06 82 LYS A C 1
ATOM 617 O O . LYS A 1 82 ? 26.147 -13.918 -34.836 1.00 54.06 82 LYS A O 1
#

Organism: NCBI:txid1618445